Protein AF-F8CE42-F1 (afdb_monomer_lite)

Secondary structure (DSSP, 8-state):
------PPPP---------------GGGHHHHHHHHHHHHTTSEESSTT--EE-GGGHHHHHHHHHHHTT-------SS---HHHHHHHHHHHHHHHHHHHHHHHHHHHHH---

Foldseek 3Di:
DDDDDDDDDDDPPDPPDPPDPPPPDVLPDLVVVLVVVCVVVPQWDDDVVPIDGDPVCVVVVVQVVCVVVVHDDDDDDPDDDDPVVVVVSVVSVVVSVVSNVVVVVVVVVVVPDD

pLDDT: mean 75.92, std 20.45, range [37.19, 97.75]

Organism: Myxococcus fulvus (strain ATCC BAA-855 / HW-1) (NCBI:txid483219)

Structure (mmCIF, N/CA/C/O backbone):
data_AF-F8CE42-F1
#
_entry.id   AF-F8CE42-F1
#
loop_
_atom_site.group_PDB
_atom_site.id
_atom_site.type_symbol
_atom_site.label_atom_id
_atom_site.label_alt_id
_atom_site.label_comp_id
_atom_site.label_asym_id
_atom_site.label_entity_id
_atom_site.label_seq_id
_atom_site.pdbx_PDB_ins_code
_atom_site.Cartn_x
_atom_site.Cartn_y
_atom_site.Cartn_z
_atom_site.occupancy
_atom_site.B_iso_or_equiv
_atom_site.auth_seq_id
_atom_site.auth_comp_id
_atom_site.auth_asym_id
_atom_site.auth_atom_id
_atom_site.pdbx_PDB_model_num
ATOM 1 N N . MET A 1 1 ? 80.123 -15.686 19.175 1.00 48.62 1 MET A N 1
ATOM 2 C CA . MET A 1 1 ? 79.157 -16.783 18.943 1.00 48.62 1 MET A CA 1
ATOM 3 C C . MET A 1 1 ? 77.793 -16.314 19.417 1.00 48.62 1 MET A C 1
ATOM 5 O O . MET A 1 1 ? 77.713 -15.905 20.564 1.00 48.62 1 MET A O 1
ATOM 9 N N . GLY A 1 2 ? 76.766 -16.340 18.559 1.00 45.00 2 GLY A N 1
ATOM 10 C CA . GLY A 1 2 ? 75.383 -16.060 18.970 1.00 45.00 2 GLY A CA 1
ATOM 11 C C . GLY A 1 2 ? 74.502 -15.422 17.889 1.00 45.00 2 GLY A C 1
ATOM 12 O O . GLY A 1 2 ? 74.361 -14.212 17.879 1.00 45.00 2 GLY A O 1
ATOM 13 N N . ALA A 1 3 ? 73.934 -16.280 17.033 1.00 49.03 3 ALA A N 1
ATOM 14 C CA . ALA A 1 3 ? 72.690 -16.169 16.248 1.00 49.03 3 ALA A CA 1
ATOM 15 C C . ALA A 1 3 ? 72.428 -14.979 15.275 1.00 49.03 3 ALA A C 1
ATOM 17 O O . ALA A 1 3 ? 72.402 -13.820 15.682 1.00 49.03 3 ALA A O 1
ATOM 18 N N . PRO A 1 4 ? 72.094 -15.273 13.997 1.00 52.47 4 PRO A N 1
ATOM 19 C CA . PRO A 1 4 ? 71.484 -14.339 13.054 1.00 52.47 4 PRO A CA 1
ATOM 20 C C . PRO A 1 4 ? 69.943 -14.425 13.052 1.00 52.47 4 PRO A C 1
ATOM 22 O O . PRO A 1 4 ? 69.380 -15.472 13.359 1.00 52.47 4 PRO A O 1
ATOM 25 N N . ALA A 1 5 ? 69.319 -13.338 12.576 1.00 48.16 5 ALA A N 1
ATOM 26 C CA . ALA A 1 5 ? 68.031 -13.230 11.866 1.00 48.16 5 ALA A CA 1
ATOM 27 C C . ALA A 1 5 ? 67.001 -12.290 12.516 1.00 48.16 5 ALA A C 1
ATOM 29 O O . ALA A 1 5 ? 66.469 -12.555 13.587 1.00 48.16 5 ALA A O 1
ATOM 30 N N . ALA A 1 6 ? 66.594 -11.275 11.750 1.00 52.75 6 ALA A N 1
ATOM 31 C CA . ALA A 1 6 ? 65.175 -10.975 11.594 1.00 52.75 6 ALA A CA 1
ATOM 32 C C . ALA A 1 6 ? 64.903 -10.528 10.139 1.00 52.75 6 ALA A C 1
ATOM 34 O O . ALA A 1 6 ? 65.725 -9.810 9.562 1.00 52.75 6 ALA A O 1
ATOM 35 N N . PRO A 1 7 ? 63.806 -10.982 9.506 1.00 51.72 7 PRO A N 1
ATOM 36 C CA . PRO A 1 7 ? 63.581 -10.850 8.072 1.00 51.72 7 PRO A CA 1
ATOM 37 C C . PRO A 1 7 ? 62.925 -9.513 7.701 1.00 51.72 7 PRO A C 1
ATOM 39 O O . PRO A 1 7 ? 62.071 -8.991 8.412 1.00 51.72 7 PRO A O 1
ATOM 42 N N . ARG A 1 8 ? 63.291 -8.996 6.522 1.00 61.12 8 ARG A N 1
ATOM 43 C CA . ARG A 1 8 ? 62.645 -7.849 5.864 1.00 61.12 8 ARG A CA 1
ATOM 44 C C . ARG A 1 8 ? 61.146 -8.121 5.637 1.00 61.12 8 ARG A C 1
ATOM 46 O O . ARG A 1 8 ? 60.824 -9.165 5.062 1.00 61.12 8 ARG A O 1
ATOM 53 N N . PRO A 1 9 ? 60.232 -7.194 5.972 1.00 52.44 9 PRO A N 1
ATOM 54 C CA . PRO A 1 9 ? 58.847 -7.313 5.547 1.00 52.44 9 PRO A CA 1
ATOM 55 C C . PRO A 1 9 ? 58.735 -7.016 4.046 1.00 52.44 9 PRO A C 1
ATOM 57 O O . PRO A 1 9 ? 59.187 -5.986 3.547 1.00 52.44 9 PRO A O 1
ATOM 60 N N . ARG A 1 10 ? 58.16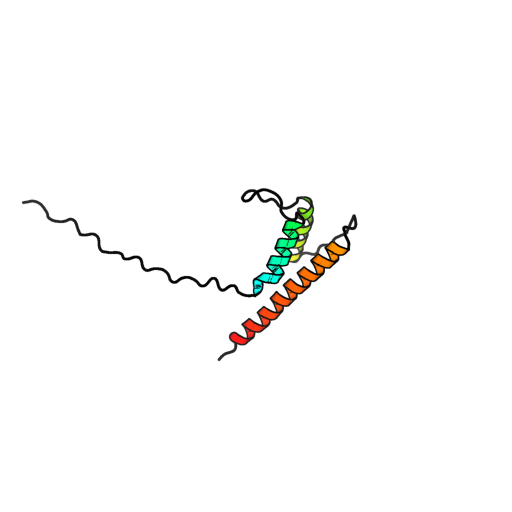2 -7.984 3.327 1.00 56.19 10 ARG A N 1
ATOM 61 C CA . ARG A 1 10 ? 57.874 -7.952 1.892 1.00 56.19 10 ARG A CA 1
ATOM 62 C C . ARG A 1 10 ? 56.800 -6.911 1.583 1.00 56.19 10 ARG A C 1
ATOM 64 O O . ARG A 1 10 ? 55.763 -6.875 2.241 1.00 56.19 10 ARG A O 1
ATOM 71 N N . SER A 1 11 ? 57.033 -6.143 0.525 1.00 48.47 11 SER A N 1
ATOM 72 C CA . SER A 1 11 ? 56.056 -5.301 -0.154 1.00 48.47 11 SER A CA 1
ATOM 73 C C . SER A 1 11 ? 54.785 -6.098 -0.451 1.00 48.47 11 SER A C 1
ATOM 75 O O . SER A 1 11 ? 54.788 -6.999 -1.288 1.00 48.47 11 SER A O 1
ATOM 77 N N . ARG A 1 12 ? 53.691 -5.765 0.233 1.00 46.03 12 ARG A N 1
ATOM 78 C CA . ARG A 1 12 ? 52.340 -6.155 -0.168 1.00 46.03 12 ARG A CA 1
ATOM 79 C C . ARG A 1 12 ? 51.676 -4.902 -0.712 1.00 46.03 12 ARG A C 1
ATOM 81 O O . ARG A 1 12 ? 50.939 -4.226 -0.005 1.00 46.03 12 ARG A O 1
ATOM 88 N N . THR A 1 13 ? 52.000 -4.553 -1.954 1.00 49.38 13 THR A N 1
ATOM 89 C CA . THR A 1 13 ? 51.146 -3.655 -2.727 1.00 49.38 13 THR A CA 1
ATOM 90 C C . THR A 1 13 ? 49.768 -4.297 -2.771 1.00 49.38 13 THR A C 1
ATOM 92 O O . THR A 1 13 ? 49.600 -5.437 -3.209 1.00 49.38 13 THR A O 1
ATOM 95 N N . ALA A 1 14 ? 48.808 -3.591 -2.183 1.00 45.72 14 ALA A N 1
ATOM 96 C CA . ALA A 1 14 ? 47.415 -3.969 -2.165 1.00 45.72 14 ALA A CA 1
ATOM 97 C C . ALA A 1 14 ? 46.967 -4.244 -3.603 1.00 45.72 14 ALA A C 1
ATOM 99 O O . ALA A 1 14 ? 47.044 -3.378 -4.472 1.00 45.72 14 ALA A O 1
ATOM 100 N N . ARG A 1 15 ? 46.517 -5.473 -3.854 1.00 41.50 15 ARG A N 1
ATOM 101 C CA . ARG A 1 15 ? 45.701 -5.781 -5.021 1.00 41.50 15 ARG A CA 1
ATOM 102 C C . ARG A 1 15 ? 44.418 -4.976 -4.833 1.00 41.50 15 ARG A C 1
ATOM 104 O O . ARG A 1 15 ? 43.612 -5.335 -3.978 1.00 41.50 15 ARG A O 1
ATOM 111 N N . ALA A 1 16 ? 44.282 -3.869 -5.559 1.00 48.06 16 ALA A N 1
ATOM 112 C CA . ALA A 1 16 ? 43.003 -3.198 -5.711 1.00 48.06 16 ALA A CA 1
ATOM 113 C C . ALA A 1 16 ? 42.016 -4.254 -6.224 1.00 48.06 16 ALA A C 1
ATOM 115 O O . ALA A 1 16 ? 42.241 -4.872 -7.269 1.00 48.06 16 ALA A O 1
ATOM 116 N N . ALA A 1 17 ? 41.005 -4.557 -5.411 1.00 50.09 17 ALA A N 1
ATOM 117 C CA . ALA A 1 17 ? 39.874 -5.344 -5.862 1.00 50.09 17 ALA A CA 1
ATOM 118 C C . ALA A 1 17 ? 39.210 -4.564 -7.007 1.00 50.09 17 ALA A C 1
ATOM 120 O O . ALA A 1 17 ? 39.125 -3.339 -6.909 1.00 50.09 17 ALA A O 1
ATOM 121 N N . PRO A 1 18 ? 38.804 -5.231 -8.097 1.00 44.41 18 PRO A N 1
ATOM 122 C CA . PRO A 1 18 ? 38.114 -4.549 -9.174 1.00 44.41 18 PRO A CA 1
ATOM 123 C C . PRO A 1 18 ? 36.811 -3.981 -8.618 1.00 44.41 18 PRO A C 1
ATOM 125 O O . PRO A 1 18 ? 36.071 -4.697 -7.934 1.00 44.41 18 PRO A O 1
ATOM 128 N N . ASP A 1 19 ? 36.581 -2.698 -8.899 1.00 48.53 19 ASP A N 1
ATOM 129 C CA . ASP A 1 19 ? 35.299 -2.027 -8.739 1.00 48.53 19 ASP A CA 1
ATOM 130 C C . ASP A 1 19 ? 34.202 -2.984 -9.192 1.00 48.53 19 ASP A C 1
ATOM 132 O O . ASP A 1 19 ? 34.097 -3.339 -10.367 1.00 48.53 19 ASP A O 1
ATOM 136 N N . SER A 1 20 ? 33.427 -3.476 -8.229 1.00 47.00 20 SER A N 1
ATOM 137 C CA . SER A 1 20 ? 32.211 -4.196 -8.561 1.00 47.00 20 SER A CA 1
ATOM 138 C C . SER A 1 20 ? 31.305 -3.161 -9.212 1.00 47.00 20 SER A C 1
ATOM 140 O O . SER A 1 20 ? 31.004 -2.158 -8.560 1.00 47.00 20 SER A O 1
ATOM 142 N N . PRO A 1 21 ? 30.884 -3.341 -10.474 1.00 46.03 21 PRO A N 1
ATOM 143 C CA . PRO A 1 21 ? 29.905 -2.447 -11.036 1.00 46.03 21 PRO A CA 1
ATOM 144 C C . PRO A 1 21 ? 28.637 -2.726 -10.237 1.00 46.03 21 PRO A C 1
ATOM 146 O O . PRO A 1 21 ? 28.017 -3.781 -10.372 1.00 46.03 21 PRO A O 1
ATOM 149 N N . HIS A 1 22 ? 28.252 -1.804 -9.359 1.00 51.00 22 HIS A N 1
ATOM 150 C CA . HIS A 1 22 ? 26.846 -1.655 -9.027 1.00 51.00 22 HIS A CA 1
ATOM 151 C C . HIS A 1 22 ? 26.191 -1.189 -10.321 1.00 51.00 22 HIS A C 1
ATOM 153 O O . HIS A 1 22 ? 26.038 0.002 -10.569 1.00 51.00 22 HIS A O 1
ATOM 159 N N . GLY A 1 23 ? 25.942 -2.150 -11.212 1.00 42.62 23 GLY A N 1
ATOM 160 C CA . GLY A 1 23 ? 25.069 -1.955 -12.341 1.00 42.62 23 GLY A CA 1
ATOM 161 C C . GLY A 1 23 ? 23.743 -1.535 -11.747 1.00 42.62 23 GLY A C 1
ATOM 162 O O . GLY A 1 23 ? 23.075 -2.342 -11.103 1.00 42.62 23 GLY A O 1
ATOM 163 N N . ASP A 1 24 ? 23.422 -0.256 -11.903 1.00 52.91 24 ASP A N 1
ATOM 164 C CA . ASP A 1 24 ? 22.066 0.256 -11.809 1.00 52.91 24 ASP A CA 1
ATOM 165 C C . ASP A 1 24 ? 21.232 -0.544 -12.806 1.00 52.91 24 ASP A C 1
ATOM 167 O O . ASP A 1 24 ? 21.147 -0.230 -13.995 1.00 52.91 24 ASP A O 1
ATOM 171 N N .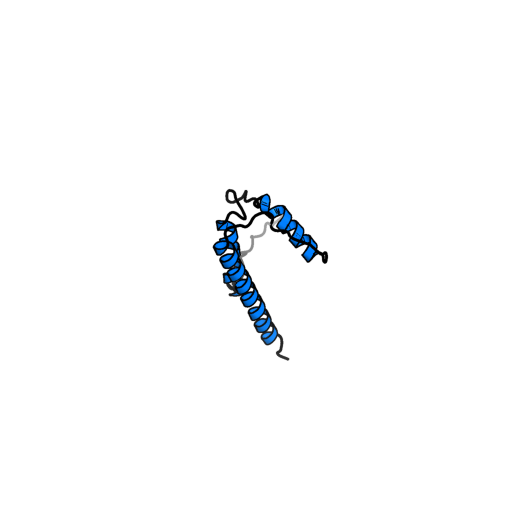 VAL A 1 25 ? 20.681 -1.661 -12.341 1.00 50.44 25 VAL A N 1
ATOM 172 C CA . VAL A 1 25 ? 19.733 -2.431 -13.127 1.00 50.44 25 VAL A CA 1
ATOM 173 C C . VAL A 1 25 ? 18.438 -1.610 -13.125 1.00 50.44 25 VAL A C 1
ATOM 175 O O . VAL A 1 25 ? 17.952 -1.269 -12.042 1.00 50.44 25 VAL A O 1
ATOM 178 N N . PRO A 1 26 ? 17.825 -1.316 -14.287 1.00 54.22 26 PRO A N 1
ATOM 179 C CA . PRO A 1 26 ? 16.576 -0.547 -14.389 1.00 54.22 26 PRO A CA 1
ATOM 180 C C . PRO A 1 26 ? 15.399 -1.116 -13.573 1.00 54.22 26 PRO A C 1
ATOM 182 O O . PRO A 1 26 ? 14.409 -0.423 -13.366 1.00 54.22 26 PRO A O 1
ATOM 185 N N . ARG A 1 27 ? 15.543 -2.346 -13.052 1.00 53.84 27 ARG A N 1
ATOM 186 C CA . ARG A 1 27 ? 14.616 -3.110 -12.196 1.00 53.84 27 ARG A CA 1
ATOM 187 C C . ARG A 1 27 ? 14.129 -2.375 -10.947 1.00 53.84 27 ARG A C 1
ATOM 189 O O . ARG A 1 27 ? 13.141 -2.791 -10.353 1.00 53.84 27 ARG A O 1
ATOM 196 N N . ALA A 1 28 ? 14.815 -1.316 -10.524 1.00 58.69 28 ALA A N 1
ATOM 197 C CA . ALA A 1 28 ? 14.571 -0.684 -9.235 1.00 58.69 28 ALA A CA 1
ATOM 198 C C . ALA A 1 28 ? 13.772 0.624 -9.286 1.00 58.69 28 ALA A C 1
ATOM 200 O O . ALA A 1 28 ? 13.336 1.052 -8.223 1.00 58.69 28 ALA A O 1
ATOM 201 N N . ARG A 1 29 ? 13.568 1.288 -10.437 1.00 82.19 29 ARG A N 1
ATOM 202 C CA . ARG A 1 29 ? 13.077 2.680 -10.405 1.00 82.19 29 ARG A CA 1
ATOM 203 C C . ARG A 1 29 ? 11.608 2.801 -10.002 1.00 82.19 29 ARG A C 1
ATOM 205 O O . ARG A 1 29 ? 11.346 3.461 -9.001 1.00 82.19 29 ARG A O 1
ATOM 212 N N . ALA A 1 30 ? 10.662 2.152 -10.689 1.00 86.88 30 ALA A N 1
ATOM 213 C CA . ALA A 1 30 ? 9.249 2.282 -10.313 1.00 86.88 30 ALA A CA 1
ATOM 214 C C . ALA A 1 30 ? 8.948 1.698 -8.927 1.00 86.88 30 ALA A C 1
ATOM 216 O O . ALA A 1 30 ? 8.187 2.291 -8.160 1.00 86.88 30 ALA A O 1
ATOM 217 N N . LEU A 1 31 ? 9.587 0.580 -8.560 1.00 87.12 31 LEU A N 1
ATOM 218 C CA . LEU A 1 31 ? 9.463 0.020 -7.214 1.00 87.12 31 LEU A CA 1
ATOM 219 C C . LEU A 1 31 ? 10.058 0.961 -6.155 1.00 87.12 31 LEU A C 1
ATOM 221 O O . LEU A 1 31 ? 9.435 1.183 -5.118 1.00 87.12 31 LEU A O 1
ATOM 225 N N . ALA A 1 32 ? 11.234 1.546 -6.401 1.00 88.56 32 ALA A N 1
ATOM 226 C CA . ALA A 1 32 ? 11.826 2.524 -5.491 1.00 88.56 32 ALA A CA 1
ATOM 227 C C . ALA A 1 32 ? 10.956 3.778 -5.370 1.00 88.56 32 ALA A C 1
ATOM 229 O O . ALA A 1 32 ? 10.767 4.257 -4.255 1.00 88.56 32 ALA A O 1
ATOM 230 N N . ASP A 1 33 ? 10.380 4.265 -6.470 1.00 91.94 33 ASP A N 1
ATOM 231 C CA . ASP A 1 33 ? 9.488 5.426 -6.489 1.00 91.94 33 ASP A CA 1
ATOM 232 C C . ASP A 1 33 ? 8.183 5.142 -5.725 1.00 91.94 33 ASP A C 1
ATOM 234 O O . ASP A 1 33 ? 7.706 5.986 -4.959 1.00 91.94 33 ASP A O 1
ATOM 238 N N . TYR A 1 34 ? 7.622 3.937 -5.864 1.00 92.69 34 TYR A N 1
ATOM 239 C CA . TYR A 1 34 ? 6.472 3.483 -5.078 1.00 92.69 34 TYR A CA 1
ATOM 240 C C . TYR A 1 34 ? 6.799 3.422 -3.578 1.00 92.69 34 TYR A C 1
ATOM 242 O O . TYR A 1 34 ? 6.083 3.994 -2.752 1.00 92.69 34 TYR A O 1
ATOM 250 N N . LEU A 1 35 ? 7.918 2.793 -3.209 1.00 91.50 35 LEU A N 1
ATOM 251 C CA . LEU A 1 35 ? 8.344 2.683 -1.812 1.00 91.50 35 LEU A CA 1
ATOM 252 C C . LEU A 1 35 ? 8.717 4.046 -1.208 1.00 91.50 35 LEU A C 1
ATOM 254 O O . LEU A 1 35 ? 8.441 4.296 -0.032 1.00 91.50 35 LEU A O 1
ATOM 258 N N . ALA A 1 36 ? 9.330 4.936 -1.990 1.00 91.56 36 ALA A N 1
ATOM 259 C CA . ALA A 1 36 ? 9.624 6.308 -1.592 1.00 91.56 36 ALA A CA 1
ATOM 260 C C . ALA A 1 36 ? 8.331 7.077 -1.318 1.00 91.56 36 ALA A C 1
ATOM 262 O O . ALA A 1 36 ? 8.203 7.690 -0.259 1.00 91.56 36 ALA A O 1
ATOM 263 N N . ARG A 1 37 ? 7.332 6.945 -2.197 1.00 94.44 37 ARG A N 1
ATOM 264 C CA . ARG A 1 37 ? 6.018 7.555 -1.997 1.00 94.44 37 ARG A CA 1
ATOM 265 C C . ARG A 1 37 ? 5.321 7.051 -0.741 1.00 94.44 37 ARG A C 1
ATOM 267 O O . ARG A 1 37 ? 4.803 7.851 0.030 1.00 94.44 37 ARG A O 1
ATOM 274 N N . GLY A 1 38 ? 5.358 5.744 -0.486 1.00 92.12 38 GLY A N 1
ATOM 275 C CA . GLY A 1 38 ? 4.832 5.181 0.759 1.00 92.12 38 GLY A CA 1
ATOM 276 C C . GLY A 1 38 ? 5.507 5.782 1.998 1.00 92.12 38 GLY A C 1
ATOM 277 O O . GLY A 1 38 ? 4.840 6.105 2.979 1.00 92.12 38 GLY A O 1
ATOM 278 N N . ARG A 1 39 ? 6.827 6.007 1.947 1.00 89.94 39 ARG A N 1
ATOM 279 C CA . ARG A 1 39 ? 7.569 6.671 3.033 1.00 89.94 39 ARG A CA 1
ATOM 280 C C . ARG A 1 39 ? 7.161 8.133 3.214 1.00 89.94 39 ARG A C 1
ATOM 282 O O . ARG A 1 39 ? 6.990 8.547 4.353 1.00 89.94 39 ARG A O 1
ATOM 289 N N . GLU A 1 40 ? 6.982 8.890 2.132 1.00 92.06 40 GLU A N 1
ATOM 290 C CA . GLU A 1 40 ? 6.489 10.279 2.188 1.00 92.06 40 GLU A CA 1
ATOM 291 C C . GLU A 1 40 ? 5.108 10.381 2.845 1.00 92.06 40 GLU A C 1
ATOM 293 O O . GLU A 1 40 ? 4.836 11.342 3.560 1.00 92.06 40 GLU A O 1
ATOM 298 N N . LEU A 1 41 ? 4.256 9.375 2.636 1.00 92.62 41 LEU A N 1
ATOM 299 C CA . LEU A 1 41 ? 2.924 9.280 3.239 1.00 92.62 41 LEU A CA 1
ATOM 300 C C . LEU A 1 41 ? 2.941 8.770 4.691 1.00 92.62 41 LEU A C 1
ATOM 302 O O . LEU A 1 41 ? 1.880 8.573 5.279 1.00 92.62 41 LEU A O 1
ATOM 306 N N . GLY A 1 42 ? 4.122 8.557 5.279 1.00 91.38 42 GLY A N 1
ATOM 307 C CA . GLY A 1 42 ? 4.264 8.158 6.679 1.00 91.38 42 GLY A CA 1
ATOM 308 C C . GLY A 1 42 ? 4.226 6.649 6.915 1.00 91.38 42 GLY A C 1
ATOM 309 O O . GLY A 1 42 ? 3.964 6.216 8.032 1.00 91.38 42 GLY A O 1
ATOM 310 N N . ALA A 1 43 ? 4.508 5.811 5.908 1.00 89.62 43 ALA A N 1
ATOM 311 C CA . ALA A 1 43 ? 4.615 4.366 6.144 1.00 89.62 43 ALA A CA 1
ATOM 312 C C . ALA A 1 43 ? 5.741 4.015 7.132 1.00 89.62 43 ALA A C 1
ATOM 314 O O . ALA A 1 43 ? 5.649 3.044 7.886 1.00 89.62 43 ALA A O 1
ATOM 315 N N . VAL A 1 44 ? 6.806 4.820 7.134 1.00 87.88 44 VAL A N 1
ATOM 316 C CA . VAL A 1 44 ? 7.937 4.710 8.053 1.00 87.88 44 VAL A CA 1
ATOM 317 C C . VAL A 1 44 ? 8.267 6.099 8.574 1.00 87.88 44 VAL A C 1
ATOM 319 O O . VAL A 1 44 ? 8.520 7.010 7.789 1.00 87.88 44 VAL A O 1
ATOM 322 N N . GLU A 1 45 ? 8.318 6.238 9.891 1.00 80.81 45 GLU A N 1
ATOM 323 C CA . GLU A 1 45 ? 8.530 7.508 10.579 1.00 80.81 45 GLU A CA 1
ATOM 324 C C . GLU A 1 45 ? 9.768 7.437 11.485 1.00 80.81 45 GLU A C 1
ATOM 326 O O . GLU A 1 45 ? 10.251 6.356 11.830 1.00 80.81 45 GLU A O 1
ATOM 331 N N . GLY A 1 46 ? 10.304 8.597 11.869 1.00 77.75 46 GLY A N 1
ATOM 332 C CA . GLY A 1 46 ? 11.454 8.713 12.772 1.00 77.75 46 GLY A CA 1
ATOM 333 C C . GLY A 1 46 ? 12.786 9.058 12.085 1.00 77.75 46 GLY A C 1
ATOM 334 O O . GLY A 1 46 ? 12.906 9.010 10.855 1.00 77.75 46 GLY A O 1
ATOM 335 N N . PRO A 1 47 ? 13.806 9.453 12.872 1.00 75.75 47 PRO A N 1
ATOM 336 C CA . PRO A 1 47 ? 15.091 9.887 12.340 1.00 75.75 47 PRO A CA 1
ATOM 337 C C . PRO A 1 47 ? 15.858 8.729 11.688 1.00 75.75 47 PRO A C 1
ATOM 339 O O . PRO A 1 47 ? 15.616 7.548 11.954 1.00 75.75 47 PRO A O 1
ATOM 342 N N . LEU A 1 48 ? 16.823 9.069 10.828 1.00 70.44 48 LEU A N 1
ATOM 343 C CA . LEU A 1 48 ? 17.766 8.095 10.272 1.00 70.44 48 LEU A CA 1
ATOM 344 C C . LEU A 1 48 ? 18.441 7.321 11.420 1.00 70.44 48 LEU A C 1
ATOM 346 O O . LEU A 1 48 ? 19.005 7.925 12.325 1.00 70.44 48 LEU A O 1
ATOM 350 N N . GLY A 1 49 ? 18.344 5.989 11.393 1.00 70.94 49 GLY A N 1
ATOM 351 C CA . GLY A 1 49 ? 18.848 5.102 12.453 1.00 70.94 49 GLY A CA 1
ATOM 352 C C . GLY A 1 49 ? 17.818 4.682 13.512 1.00 70.94 49 GLY A C 1
ATOM 353 O O . GLY A 1 49 ? 18.057 3.702 14.207 1.00 70.94 49 GLY A O 1
ATOM 354 N N . ALA A 1 50 ? 16.657 5.340 13.594 1.00 77.50 50 ALA A N 1
ATOM 355 C CA . ALA A 1 50 ? 15.544 4.951 14.472 1.00 77.50 50 ALA A CA 1
ATOM 356 C C . ALA A 1 50 ? 14.204 4.965 13.720 1.00 77.50 50 ALA A C 1
ATOM 358 O O . ALA A 1 50 ? 13.173 5.369 14.253 1.00 77.50 50 ALA A O 1
ATOM 359 N N . ARG A 1 51 ? 14.237 4.558 12.448 1.00 80.44 51 ARG A N 1
ATOM 360 C CA . ARG A 1 51 ? 13.045 4.451 11.609 1.00 80.44 51 ARG A CA 1
ATOM 361 C C . ARG A 1 51 ? 12.154 3.324 12.112 1.00 80.44 51 ARG A C 1
ATOM 363 O O . ARG A 1 51 ? 12.607 2.186 12.225 1.00 80.44 51 ARG A O 1
ATOM 370 N N . VAL A 1 52 ? 10.891 3.636 12.362 1.00 86.50 52 VAL A N 1
ATOM 371 C CA . VAL A 1 52 ? 9.883 2.682 12.823 1.00 86.50 52 VAL A CA 1
ATOM 372 C C . VAL A 1 52 ? 8.719 2.687 11.840 1.00 86.50 52 VAL A C 1
ATOM 374 O O . VAL A 1 52 ? 8.327 3.729 11.319 1.00 86.50 52 VAL A O 1
ATOM 377 N N . LEU A 1 53 ? 8.182 1.504 11.556 1.00 87.44 53 LEU A N 1
ATOM 378 C CA . LEU A 1 53 ? 6.959 1.368 10.775 1.00 87.44 53 LEU A CA 1
ATOM 379 C C . LEU A 1 53 ? 5.792 2.016 11.525 1.00 87.44 53 LEU A C 1
ATOM 381 O O . LEU A 1 53 ? 5.641 1.789 12.729 1.00 87.44 53 LEU A O 1
ATOM 385 N N . ASN A 1 54 ? 4.931 2.732 10.806 1.00 90.25 54 ASN A N 1
ATOM 386 C CA . ASN A 1 54 ? 3.677 3.209 11.368 1.00 90.25 54 ASN A CA 1
ATOM 387 C C . ASN A 1 54 ? 2.901 2.036 12.011 1.00 90.25 54 ASN A C 1
ATOM 389 O O . ASN A 1 54 ? 2.600 1.054 11.322 1.00 90.25 54 ASN A O 1
ATOM 393 N N . PRO A 1 55 ? 2.568 2.100 13.315 1.00 89.50 55 PRO A N 1
ATOM 394 C CA . PRO A 1 55 ? 1.874 1.016 14.007 1.00 89.50 55 PRO A CA 1
ATOM 395 C C . PRO A 1 55 ? 0.547 0.615 13.355 1.00 89.50 55 PRO A C 1
ATOM 397 O O . PRO A 1 55 ? 0.182 -0.557 13.416 1.00 89.50 55 PRO A O 1
ATOM 400 N N . ALA A 1 56 ? -0.137 1.547 12.680 1.00 90.31 56 ALA A N 1
ATOM 401 C CA . ALA A 1 56 ? -1.375 1.271 11.956 1.00 90.31 56 ALA A CA 1
ATOM 402 C C . ALA A 1 56 ? -1.176 0.335 10.748 1.00 90.31 56 ALA A C 1
ATOM 404 O O . ALA A 1 56 ? -2.115 -0.346 10.345 1.00 90.31 56 ALA A O 1
ATOM 405 N N . LEU A 1 57 ? 0.040 0.257 10.192 1.00 91.94 57 LEU A N 1
ATOM 406 C CA . LEU A 1 57 ? 0.374 -0.644 9.082 1.00 91.94 57 LEU A CA 1
ATOM 407 C C . LEU A 1 57 ? 0.790 -2.043 9.541 1.00 91.94 57 LEU A C 1
ATOM 409 O O . LEU A 1 57 ? 0.845 -2.963 8.725 1.00 91.94 57 LEU A O 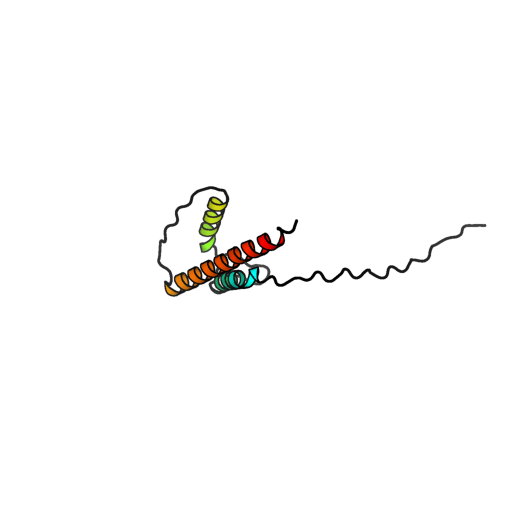1
ATOM 413 N N . ARG A 1 58 ? 1.079 -2.233 10.834 1.00 92.31 58 ARG A N 1
ATOM 414 C CA . ARG A 1 58 ? 1.537 -3.525 11.359 1.00 92.31 58 ARG A CA 1
ATOM 415 C C . ARG A 1 58 ? 0.559 -4.674 11.068 1.00 92.31 58 ARG A C 1
ATOM 417 O O . ARG A 1 58 ? 1.032 -5.683 10.550 1.00 92.31 58 ARG A O 1
ATOM 424 N N . PRO A 1 59 ? -0.765 -4.537 11.290 1.00 92.81 59 PRO A N 1
ATOM 425 C CA . PRO A 1 59 ? -1.708 -5.614 10.984 1.00 92.81 59 PRO A CA 1
ATOM 426 C C . PRO A 1 59 ? -1.731 -5.979 9.494 1.00 92.81 59 PRO A C 1
ATOM 428 O O . PRO A 1 59 ? -1.909 -7.139 9.139 1.00 92.81 59 PRO A O 1
ATOM 431 N N . VAL A 1 60 ? -1.512 -4.998 8.611 1.00 93.62 60 VAL A N 1
ATOM 432 C CA . VAL A 1 60 ? -1.468 -5.214 7.157 1.00 93.62 60 VAL A CA 1
ATOM 433 C C . VAL A 1 60 ? -0.206 -5.983 6.754 1.00 93.62 60 VAL A C 1
ATOM 435 O O . VAL A 1 60 ? -0.274 -6.875 5.913 1.00 93.62 60 VAL A O 1
ATOM 438 N N . LEU A 1 61 ? 0.942 -5.694 7.375 1.00 93.50 61 LEU A N 1
ATOM 439 C CA . LEU A 1 61 ? 2.160 -6.480 7.149 1.00 93.50 61 LEU A CA 1
ATOM 440 C C . LEU A 1 61 ? 2.053 -7.903 7.699 1.00 93.50 61 LEU A C 1
ATOM 442 O O . LEU A 1 61 ? 2.516 -8.839 7.058 1.00 93.50 61 LEU A O 1
ATOM 446 N N . GLU A 1 62 ? 1.439 -8.087 8.866 1.00 94.88 62 GLU A N 1
ATOM 447 C CA . GLU A 1 62 ? 1.195 -9.425 9.416 1.00 94.88 62 GLU A CA 1
ATOM 448 C C . GLU A 1 62 ? 0.280 -10.243 8.495 1.00 94.88 62 GLU A C 1
ATOM 450 O O . GLU A 1 62 ? 0.591 -11.392 8.182 1.00 94.88 62 GLU A O 1
ATOM 455 N N . ALA A 1 63 ? -0.788 -9.627 7.979 1.00 96.25 63 ALA A N 1
ATOM 456 C CA . ALA A 1 63 ? -1.638 -10.213 6.947 1.00 96.25 63 ALA A CA 1
ATOM 457 C C . ALA A 1 63 ? -0.834 -10.634 5.705 1.00 96.25 63 ALA A C 1
ATOM 459 O O . ALA A 1 63 ? -0.966 -11.765 5.236 1.00 96.25 63 ALA A O 1
ATOM 460 N N . LEU A 1 64 ? 0.047 -9.762 5.206 1.00 95.62 64 LEU A N 1
ATOM 461 C CA . LEU A 1 64 ? 0.935 -10.090 4.091 1.00 95.62 64 LEU A CA 1
ATOM 462 C C . LEU A 1 64 ? 1.816 -11.310 4.408 1.00 95.62 64 LEU A C 1
ATOM 464 O O . LEU A 1 64 ? 1.926 -12.209 3.578 1.00 95.62 64 LEU A O 1
ATOM 468 N N . HIS A 1 65 ? 2.409 -11.383 5.603 1.00 97.00 65 HIS A N 1
ATOM 469 C CA . HIS A 1 65 ? 3.231 -12.529 6.004 1.00 97.00 65 HIS A CA 1
ATOM 470 C C . HIS A 1 65 ? 2.441 -13.842 6.022 1.00 97.00 65 HIS A C 1
ATOM 472 O O . HIS A 1 65 ? 2.970 -14.868 5.599 1.00 97.00 65 HIS A O 1
ATOM 478 N N . HIS A 1 66 ? 1.183 -13.822 6.470 1.00 97.75 66 HIS A N 1
ATOM 479 C CA . HIS A 1 66 ? 0.323 -15.006 6.435 1.00 97.75 66 HIS A CA 1
ATOM 480 C C . HIS A 1 66 ? 0.066 -15.492 5.008 1.00 97.75 66 HIS A C 1
ATOM 482 O O . HIS A 1 66 ? 0.185 -16.690 4.758 1.00 97.75 66 HIS A O 1
ATOM 488 N N . VAL A 1 67 ? -0.218 -14.581 4.072 1.00 97.31 67 VAL A N 1
ATOM 489 C CA . VAL A 1 67 ? -0.395 -14.927 2.650 1.00 97.31 67 VAL A CA 1
ATOM 490 C C . VAL A 1 67 ? 0.890 -15.516 2.067 1.00 97.31 67 VAL A C 1
ATOM 492 O O . VAL A 1 67 ? 0.860 -16.568 1.433 1.00 97.31 67 VAL A O 1
ATOM 495 N N . LEU A 1 68 ? 2.042 -14.891 2.333 1.00 95.88 68 LEU A N 1
ATOM 496 C CA . LEU A 1 68 ? 3.344 -15.385 1.865 1.00 95.88 68 LEU A CA 1
ATOM 497 C C . LEU A 1 68 ? 3.721 -16.748 2.467 1.00 95.88 68 LEU A C 1
ATOM 499 O O . LEU A 1 68 ? 4.449 -17.514 1.842 1.00 95.88 68 LEU A O 1
ATOM 503 N N . ALA A 1 69 ? 3.209 -17.072 3.655 1.00 97.06 69 ALA A N 1
ATOM 504 C CA . ALA A 1 69 ? 3.365 -18.379 4.286 1.00 97.06 69 ALA A CA 1
ATOM 505 C C . ALA A 1 69 ? 2.374 -19.443 3.760 1.00 97.06 69 ALA A C 1
ATOM 507 O O . ALA A 1 69 ? 2.331 -20.547 4.301 1.00 97.06 69 ALA A O 1
ATOM 508 N N . GLY A 1 70 ? 1.580 -19.131 2.727 1.00 96.31 70 GLY A N 1
ATOM 509 C CA . GLY A 1 70 ? 0.588 -20.036 2.137 1.00 96.31 70 GLY A CA 1
ATOM 510 C C . GLY A 1 70 ? -0.758 -20.067 2.868 1.00 96.31 70 GLY A C 1
ATOM 511 O O . GLY A 1 70 ? -1.559 -20.968 2.629 1.00 96.31 70 GLY A O 1
ATOM 512 N N . GLY A 1 71 ? -1.000 -19.120 3.777 1.00 96.75 71 GLY A N 1
ATOM 513 C CA . GLY A 1 71 ? -2.299 -18.917 4.411 1.00 96.75 71 GLY A CA 1
ATOM 514 C C . GLY A 1 71 ? -3.237 -18.040 3.578 1.00 96.75 71 GLY A C 1
ATOM 515 O O . GLY A 1 71 ? -2.863 -17.481 2.550 1.00 96.75 71 GLY A O 1
ATOM 516 N N . GLU A 1 72 ? -4.461 -17.871 4.070 1.00 96.25 72 GLU A N 1
ATOM 517 C CA . GLU A 1 72 ? -5.465 -16.977 3.490 1.00 96.25 72 GLU A CA 1
ATOM 518 C C . GLU A 1 72 ? -5.796 -15.848 4.468 1.00 96.25 72 GLU A C 1
ATOM 520 O O . GLU A 1 72 ? -5.813 -16.047 5.686 1.00 96.25 72 GLU A O 1
ATOM 525 N N . VAL A 1 73 ? -6.072 -14.653 3.941 1.00 96.81 73 VAL A N 1
ATOM 526 C CA . VAL A 1 73 ? -6.442 -13.482 4.743 1.00 96.81 73 VAL A CA 1
ATOM 527 C C . VAL A 1 73 ? -7.615 -12.748 4.101 1.00 96.81 73 VAL A C 1
ATOM 529 O O . VAL A 1 73 ? -7.654 -12.566 2.888 1.00 96.81 73 VAL A O 1
ATOM 532 N N . SER A 1 74 ? -8.548 -12.276 4.932 1.00 95.12 74 SER A N 1
ATOM 533 C CA . SER A 1 74 ? -9.594 -11.323 4.547 1.00 95.12 74 SER A CA 1
ATOM 534 C C . SER A 1 74 ? -9.277 -9.944 5.121 1.00 95.12 74 SER A C 1
ATOM 536 O O . SER A 1 74 ? -8.927 -9.825 6.296 1.00 95.12 74 SER A O 1
ATOM 538 N N . VAL A 1 75 ? -9.425 -8.896 4.309 1.00 92.00 75 VAL A N 1
ATOM 539 C CA . VAL A 1 75 ? -9.187 -7.502 4.711 1.00 92.00 75 VAL A CA 1
ATOM 540 C C . VAL A 1 75 ? -10.475 -6.702 4.550 1.00 92.00 75 VAL A C 1
ATOM 542 O O . VAL A 1 75 ? -11.115 -6.736 3.501 1.00 92.00 75 VAL A O 1
ATOM 545 N N . HIS A 1 76 ? -10.843 -5.947 5.585 1.00 92.88 76 HIS A N 1
ATOM 546 C CA . HIS A 1 76 ? -12.030 -5.093 5.587 1.00 92.88 76 HIS A CA 1
ATOM 547 C C . HIS A 1 76 ? -11.638 -3.633 5.822 1.00 92.88 76 HIS A C 1
ATOM 549 O O . HIS A 1 76 ? -10.998 -3.302 6.819 1.00 92.88 76 HIS A O 1
ATOM 555 N N . ILE A 1 77 ? -12.049 -2.745 4.913 1.00 92.88 77 ILE A N 1
ATOM 556 C CA . ILE A 1 77 ? -11.811 -1.304 5.041 1.00 92.88 77 ILE A CA 1
ATOM 557 C C . ILE A 1 77 ? -12.858 -0.707 5.982 1.00 92.88 77 ILE A C 1
ATOM 559 O O . ILE A 1 77 ? -14.025 -0.576 5.618 1.00 92.88 77 ILE A O 1
ATOM 563 N N . LEU A 1 78 ? -12.432 -0.340 7.192 1.00 93.56 78 LEU A N 1
ATOM 564 C CA . LEU A 1 78 ? -13.314 0.229 8.219 1.00 93.56 78 LEU A CA 1
ATOM 565 C C . LEU A 1 78 ? -13.701 1.683 7.920 1.00 93.56 78 LEU A C 1
ATOM 567 O O . LEU A 1 78 ? -14.829 2.097 8.170 1.00 93.56 78 LEU A O 1
ATOM 571 N N . GLN A 1 79 ? -12.763 2.453 7.370 1.00 93.19 79 GLN A N 1
ATOM 572 C CA . GLN A 1 79 ? -12.959 3.845 6.988 1.00 93.19 79 GLN A CA 1
ATOM 573 C C . GLN A 1 79 ? -12.248 4.106 5.665 1.00 93.19 79 GLN A C 1
ATOM 575 O O . GLN A 1 79 ? -11.099 3.707 5.478 1.00 93.19 79 GLN A O 1
ATOM 580 N N . ARG A 1 80 ? -12.933 4.782 4.738 1.00 91.44 80 ARG A N 1
ATOM 581 C CA . ARG A 1 80 ? -12.327 5.165 3.461 1.00 91.44 80 ARG A CA 1
ATOM 582 C C . ARG A 1 80 ? -11.271 6.248 3.678 1.00 91.44 80 ARG A C 1
ATOM 584 O O . ARG A 1 80 ? -11.538 7.245 4.347 1.00 91.44 80 ARG A O 1
ATOM 591 N N . GLY A 1 81 ? -10.097 6.032 3.091 1.00 92.31 81 GLY A N 1
ATOM 592 C CA . GLY A 1 81 ? -9.062 7.052 2.950 1.00 92.31 81 GLY A CA 1
ATOM 593 C C . GLY A 1 81 ? -9.346 8.002 1.783 1.00 92.31 81 GLY A C 1
ATOM 594 O O . GLY A 1 81 ? -10.421 7.974 1.183 1.00 92.31 81 GLY A O 1
ATOM 595 N N . ASN A 1 82 ? -8.360 8.834 1.450 1.00 95.38 82 ASN A N 1
ATOM 596 C CA . ASN A 1 82 ? -8.417 9.686 0.264 1.00 95.38 82 ASN A CA 1
ATOM 597 C C . ASN A 1 82 ? -8.348 8.816 -1.007 1.00 95.38 82 ASN A C 1
ATOM 599 O O . ASN A 1 82 ? -7.342 8.144 -1.226 1.00 95.38 82 ASN A O 1
ATOM 603 N N . ALA A 1 83 ? -9.410 8.843 -1.818 1.00 93.69 83 ALA A N 1
ATOM 604 C CA . ALA A 1 83 ? -9.530 8.030 -3.027 1.00 93.69 83 ALA A CA 1
ATOM 605 C C . ALA A 1 83 ? -8.425 8.333 -4.050 1.00 93.69 83 ALA A C 1
ATOM 607 O O . ALA A 1 83 ? -7.802 7.400 -4.540 1.00 93.69 83 ALA A O 1
ATOM 608 N N . ASP A 1 84 ? -8.096 9.609 -4.271 1.00 96.00 84 ASP A N 1
ATOM 609 C CA . ASP A 1 84 ? -7.079 10.007 -5.252 1.00 96.00 84 ASP A CA 1
ATOM 610 C C . ASP A 1 84 ? -5.696 9.451 -4.886 1.00 96.00 84 ASP A C 1
ATOM 612 O O . ASP A 1 84 ? -4.946 8.999 -5.749 1.00 96.00 84 ASP A O 1
ATOM 616 N N . LEU A 1 85 ? -5.360 9.441 -3.589 1.00 95.38 85 LEU A N 1
ATOM 617 C CA . LEU A 1 85 ? -4.101 8.863 -3.108 1.00 95.38 85 LEU A CA 1
ATOM 618 C C . LEU A 1 85 ? -4.092 7.337 -3.215 1.00 95.38 85 LEU A C 1
ATOM 620 O O . LEU A 1 85 ? -3.046 6.754 -3.493 1.00 95.38 85 LEU A O 1
ATOM 624 N N . VAL A 1 86 ? -5.231 6.682 -2.984 1.00 94.81 86 VAL A N 1
ATOM 625 C CA . VAL A 1 86 ? -5.352 5.228 -3.152 1.00 94.81 86 VAL A CA 1
ATOM 626 C C . VAL A 1 86 ? -5.166 4.853 -4.622 1.00 94.81 86 VAL A C 1
ATOM 628 O O . VAL A 1 86 ? -4.366 3.967 -4.919 1.00 94.81 86 VAL A O 1
ATOM 631 N N . ASP A 1 87 ? -5.824 5.566 -5.534 1.00 96.12 87 ASP A N 1
ATOM 632 C CA . ASP A 1 87 ? -5.711 5.341 -6.977 1.00 96.12 87 ASP A CA 1
ATOM 633 C C . ASP A 1 87 ? -4.283 5.617 -7.476 1.00 96.12 87 ASP A C 1
ATOM 635 O O . ASP A 1 87 ? -3.718 4.821 -8.229 1.00 96.12 87 ASP A O 1
ATOM 639 N N . GLU A 1 88 ? -3.650 6.696 -6.996 1.00 96.75 88 GLU A N 1
ATOM 640 C CA . GLU A 1 88 ? -2.244 7.010 -7.278 1.00 96.75 88 GLU A CA 1
ATOM 641 C C . GLU A 1 88 ? -1.311 5.858 -6.866 1.00 96.75 88 GLU A C 1
ATOM 643 O O . GLU A 1 88 ? -0.430 5.462 -7.636 1.00 96.75 88 GLU A O 1
ATOM 648 N N . LEU A 1 89 ? -1.475 5.331 -5.648 1.00 95.56 89 LEU A N 1
ATOM 649 C CA . LEU A 1 89 ? -0.624 4.266 -5.116 1.00 95.56 89 LEU A CA 1
ATOM 650 C C . LEU A 1 89 ? -0.843 2.936 -5.835 1.00 95.56 89 LEU A C 1
ATOM 652 O O . LEU A 1 89 ? 0.141 2.257 -6.131 1.00 95.56 89 LEU A O 1
ATOM 656 N N . ASN A 1 90 ? -2.092 2.593 -6.155 1.00 95.06 90 ASN A N 1
ATOM 657 C CA . ASN A 1 90 ? -2.418 1.391 -6.921 1.00 95.06 90 ASN A CA 1
ATOM 658 C C . ASN A 1 90 ? -1.759 1.433 -8.303 1.00 95.06 90 ASN A C 1
ATOM 660 O O . ASN A 1 90 ? -1.033 0.509 -8.659 1.00 95.06 90 ASN A O 1
ATOM 664 N N . LEU A 1 91 ? -1.889 2.552 -9.022 1.00 95.19 91 LEU A N 1
ATOM 665 C CA . LEU A 1 91 ? -1.263 2.726 -10.334 1.00 95.19 91 LEU A CA 1
ATOM 666 C C . LEU A 1 91 ? 0.268 2.591 -10.276 1.00 95.19 91 LEU A C 1
ATOM 668 O O . LEU A 1 91 ? 0.893 2.038 -11.181 1.00 95.19 91 LEU A O 1
ATOM 672 N N . ARG A 1 92 ? 0.908 3.107 -9.221 1.0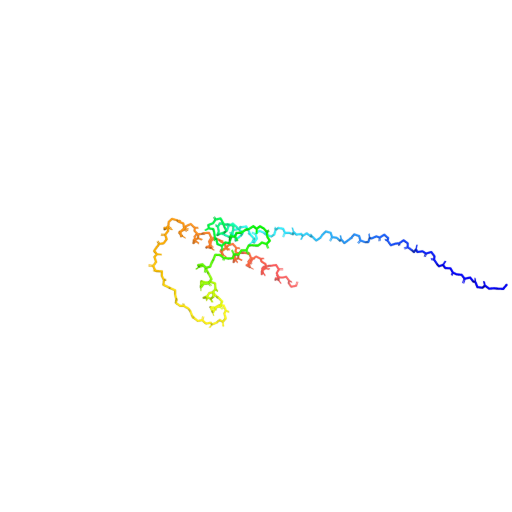0 93.50 92 ARG A N 1
ATOM 673 C CA . ARG A 1 92 ? 2.362 2.959 -9.036 1.00 93.50 92 ARG A CA 1
ATOM 674 C C . ARG A 1 92 ? 2.761 1.516 -8.737 1.00 93.50 92 ARG A C 1
ATOM 676 O O . ARG A 1 92 ? 3.782 1.069 -9.252 1.00 93.50 92 ARG A O 1
ATOM 683 N N . ALA A 1 93 ? 1.980 0.806 -7.926 1.00 92.38 93 ALA A N 1
ATOM 684 C CA . ALA A 1 93 ? 2.221 -0.599 -7.614 1.00 92.38 93 ALA A CA 1
ATOM 685 C C . ALA A 1 93 ? 2.060 -1.496 -8.854 1.00 92.38 93 ALA A C 1
ATOM 687 O O . ALA A 1 93 ? 2.894 -2.374 -9.086 1.00 92.38 93 ALA A O 1
ATOM 688 N N . GLU A 1 94 ? 1.044 -1.234 -9.679 1.00 93.31 94 GLU A N 1
ATOM 689 C CA . GLU A 1 94 ? 0.833 -1.908 -10.965 1.00 93.31 94 GLU A CA 1
ATOM 690 C C . GLU A 1 94 ? 2.040 -1.712 -11.885 1.00 93.31 94 GLU A C 1
ATOM 692 O O . GLU A 1 94 ? 2.659 -2.689 -12.298 1.00 93.31 94 GLU A O 1
ATOM 697 N N . ARG A 1 95 ? 2.472 -0.462 -12.096 1.00 90.88 95 ARG A N 1
ATOM 698 C CA . ARG A 1 95 ? 3.665 -0.154 -12.906 1.00 90.88 95 ARG A CA 1
ATOM 699 C C . ARG A 1 95 ? 4.932 -0.824 -12.382 1.00 90.88 95 ARG A C 1
ATOM 701 O O . ARG A 1 95 ? 5.701 -1.378 -13.157 1.00 90.88 95 ARG A O 1
ATOM 708 N N . ALA A 1 96 ? 5.150 -0.795 -11.066 1.00 88.44 96 ALA A N 1
ATOM 709 C CA . ALA A 1 96 ? 6.298 -1.457 -10.453 1.00 88.44 96 ALA A CA 1
ATOM 710 C C . ALA A 1 96 ? 6.276 -2.978 -10.683 1.00 88.44 96 ALA A C 1
ATOM 712 O O . ALA A 1 96 ? 7.329 -3.590 -10.860 1.00 88.44 96 ALA A O 1
ATOM 713 N N . THR A 1 97 ? 5.085 -3.578 -10.707 1.00 87.38 97 THR A N 1
ATOM 714 C CA . THR A 1 97 ? 4.900 -5.005 -10.992 1.00 87.38 97 THR A CA 1
ATOM 715 C C . THR A 1 97 ? 5.153 -5.311 -12.467 1.00 87.38 97 THR A C 1
ATOM 717 O O . THR A 1 97 ? 5.912 -6.226 -12.776 1.00 87.38 97 THR A O 1
ATOM 720 N N . GLU A 1 98 ? 4.595 -4.515 -13.381 1.00 87.81 98 GLU A N 1
ATOM 721 C CA . GLU A 1 98 ? 4.805 -4.652 -14.828 1.00 87.81 98 GLU A CA 1
ATOM 722 C C . GLU A 1 98 ? 6.290 -4.534 -15.210 1.00 87.81 98 GLU A C 1
ATOM 724 O O . GLU A 1 98 ? 6.816 -5.364 -15.959 1.00 87.81 98 GLU A O 1
ATOM 729 N N . GLU A 1 99 ? 6.999 -3.545 -14.660 1.00 85.25 99 GLU A N 1
ATOM 730 C CA . GLU A 1 99 ? 8.444 -3.387 -14.869 1.00 85.25 99 GLU A CA 1
ATOM 731 C C . GLU A 1 99 ? 9.230 -4.595 -14.340 1.00 85.25 99 GLU A C 1
ATOM 733 O O . GLU A 1 99 ? 10.156 -5.073 -14.995 1.00 85.25 99 GLU A O 1
ATOM 738 N N . ALA A 1 100 ? 8.848 -5.141 -13.182 1.00 77.62 100 ALA A N 1
ATOM 739 C CA . ALA A 1 100 ? 9.511 -6.314 -12.620 1.00 77.62 100 ALA A CA 1
ATOM 740 C C . ALA A 1 100 ? 9.298 -7.580 -13.471 1.00 77.62 100 ALA A C 1
ATOM 742 O O . ALA A 1 100 ? 10.242 -8.354 -13.642 1.00 77.62 100 ALA A O 1
ATOM 743 N N . SER A 1 101 ? 8.094 -7.779 -14.018 1.00 74.94 101 SER A N 1
ATOM 744 C CA . SER A 1 101 ? 7.756 -8.935 -14.861 1.00 74.94 101 SER A CA 1
ATOM 745 C C . SER A 1 101 ? 8.383 -8.868 -16.256 1.00 74.94 101 SER A C 1
ATOM 747 O O . SER A 1 101 ? 8.857 -9.881 -16.764 1.00 7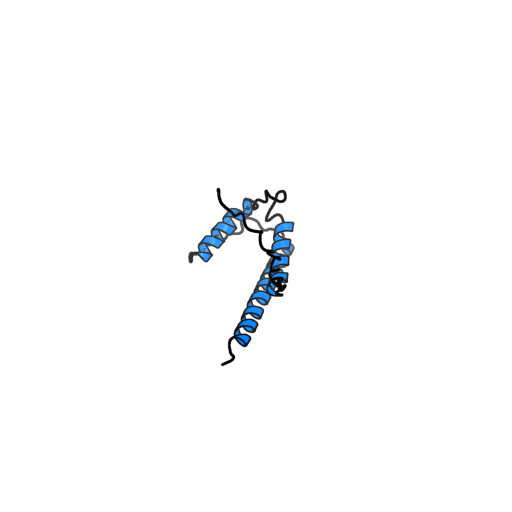4.94 101 SER A O 1
ATOM 749 N N . THR A 1 102 ? 8.430 -7.688 -16.877 1.00 66.81 102 THR A N 1
ATOM 750 C CA . THR A 1 102 ? 9.028 -7.509 -18.217 1.00 66.81 102 THR A CA 1
ATOM 751 C C . THR A 1 102 ? 10.545 -7.717 -18.225 1.00 66.81 102 THR A C 1
ATOM 753 O O . THR A 1 102 ? 11.112 -8.174 -19.220 1.00 66.81 102 THR A O 1
ATOM 756 N N . LEU A 1 103 ? 11.213 -7.447 -17.102 1.00 57.53 103 LEU A N 1
ATOM 757 C CA . LEU A 1 103 ? 12.639 -7.727 -16.933 1.00 57.53 103 LEU A CA 1
ATOM 758 C C . LEU A 1 103 ? 12.940 -9.215 -16.735 1.00 57.53 103 LEU A C 1
ATOM 760 O O . LEU A 1 103 ? 13.979 -9.678 -17.198 1.00 57.53 103 LEU A O 1
ATOM 764 N N . ASP A 1 104 ? 12.038 -9.963 -16.099 1.00 55.03 104 ASP A N 1
ATOM 765 C CA . ASP A 1 104 ? 12.183 -11.414 -15.921 1.00 55.03 104 ASP A CA 1
ATOM 766 C C . ASP A 1 104 ? 12.192 -12.138 -17.275 1.00 55.03 104 ASP A C 1
ATOM 768 O O . ASP A 1 104 ? 13.042 -12.983 -17.541 1.00 55.03 104 ASP A O 1
ATOM 772 N N . THR A 1 105 ? 11.335 -11.699 -18.202 1.00 51.56 105 THR A N 1
ATOM 773 C CA . THR A 1 105 ? 11.309 -12.237 -19.569 1.00 51.56 105 THR A CA 1
ATOM 774 C C . T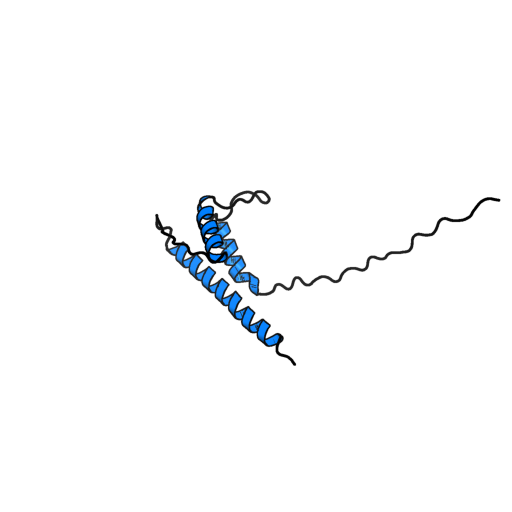HR A 1 105 ? 12.546 -11.896 -20.407 1.00 51.56 105 THR A C 1
ATOM 776 O O . THR A 1 105 ? 12.844 -12.616 -21.356 1.00 51.56 105 THR A O 1
ATOM 779 N N . ALA A 1 106 ? 13.273 -10.818 -20.087 1.00 51.53 106 ALA A N 1
ATOM 780 C CA . ALA A 1 106 ? 14.481 -10.422 -20.817 1.00 51.53 106 ALA A CA 1
ATOM 781 C C . ALA A 1 106 ? 15.728 -11.212 -20.370 1.00 51.53 106 ALA A C 1
ATOM 783 O O . ALA A 1 106 ? 16.603 -11.497 -21.193 1.00 51.53 106 ALA A O 1
ATOM 784 N N . ASP A 1 107 ? 15.795 -11.592 -19.091 1.00 47.81 107 ASP A N 1
ATOM 785 C CA . ASP A 1 107 ? 16.878 -12.413 -18.530 1.00 47.81 107 ASP A CA 1
ATOM 786 C C . ASP A 1 107 ? 16.776 -13.877 -19.004 1.00 47.81 107 ASP A C 1
ATOM 788 O O . ASP A 1 107 ? 17.777 -14.481 -19.397 1.00 47.81 107 ASP A O 1
ATOM 792 N N . ASP A 1 108 ? 15.554 -14.408 -19.124 1.00 47.25 108 ASP A N 1
ATOM 793 C CA . ASP A 1 108 ? 15.310 -15.757 -19.659 1.00 47.25 108 ASP A CA 1
ATOM 794 C C . ASP A 1 108 ? 15.761 -15.914 -21.126 1.00 47.25 108 ASP A C 1
ATOM 796 O O . ASP A 1 108 ? 16.242 -16.976 -21.531 1.00 47.25 108 ASP A O 1
ATOM 800 N N . THR A 1 109 ? 15.702 -14.848 -21.934 1.00 47.00 109 THR A N 1
ATOM 801 C CA . THR A 1 109 ? 16.209 -14.875 -23.319 1.00 47.00 109 THR A CA 1
ATOM 802 C C . THR A 1 109 ? 17.736 -14.892 -23.445 1.00 47.00 109 THR A C 1
ATOM 804 O O . THR A 1 109 ? 18.239 -15.223 -24.518 1.00 47.00 109 THR A O 1
ATOM 807 N N . LEU A 1 110 ? 18.491 -14.581 -22.385 1.00 52.19 110 LEU A N 1
ATOM 808 C CA . LEU A 1 110 ? 19.964 -14.610 -22.400 1.00 52.19 110 LEU A CA 1
ATOM 809 C C . LEU A 1 110 ? 20.553 -15.921 -21.853 1.00 52.19 110 LEU A C 1
ATOM 811 O O . LEU A 1 110 ? 21.725 -16.203 -22.097 1.00 52.19 110 LEU A O 1
ATOM 815 N N . SER A 1 111 ? 19.745 -16.751 -21.185 1.00 45.94 111 SER A N 1
ATOM 816 C CA . SER A 1 111 ? 20.152 -18.081 -20.698 1.00 45.94 111 SER A CA 1
ATOM 817 C C . SER A 1 111 ? 19.973 -19.191 -21.749 1.00 45.94 111 SER A C 1
ATOM 819 O O . SER A 1 111 ? 20.513 -20.289 -21.619 1.00 45.94 111 SER A O 1
ATOM 821 N N . ALA A 1 112 ? 19.270 -18.901 -22.847 1.00 45.53 112 ALA A N 1
ATOM 822 C CA . ALA A 1 112 ? 19.084 -19.811 -23.974 1.00 45.53 112 ALA A CA 1
ATOM 823 C C . ALA A 1 112 ? 20.133 -19.582 -25.081 1.00 45.53 112 ALA A C 1
ATOM 825 O O . ALA A 1 112 ? 19.790 -19.271 -26.220 1.00 45.53 112 ALA A O 1
ATOM 826 N N . THR A 1 113 ? 21.422 -19.744 -24.773 1.00 37.19 113 THR A N 1
ATOM 827 C CA . THR A 1 113 ? 22.426 -20.034 -25.813 1.00 37.19 113 THR A CA 1
ATOM 828 C C . THR A 1 113 ? 23.138 -21.335 -25.457 1.00 37.19 113 THR A C 1
ATOM 830 O O . THR A 1 113 ? 23.805 -21.424 -24.430 1.00 37.19 113 THR A O 1
ATOM 833 N N . VAL A 1 114 ? 22.892 -22.337 -26.305 1.00 42.03 114 VAL A N 1
ATOM 834 C CA . VAL A 1 114 ? 23.498 -23.680 -26.354 1.00 42.03 114 VAL A CA 1
ATOM 835 C C . VAL A 1 114 ? 25.023 -23.623 -26.373 1.00 42.03 114 VAL A C 1
ATOM 837 O O . VAL A 1 114 ? 25.560 -22.736 -27.073 1.00 42.03 114 VAL A O 1
#

Sequence (114 aa):
MGAPAAPRPRSRTARAAPDSPHGDVPRARALADYLARGRELGAVEGPLGARVLNPALRPVLEALHHVLAGGEVSVHILQRGNADLVDELNLRAERATEEASTLDTADDTLSATV

Radius of gyration: 25.8 Å; chains: 1; bounding box: 92×34×45 Å